Protein AF-A0A379PKF3-F1 (afdb_monomer_lite)

Organism: Ectopseudomonas oleovorans (NCBI:txid301)

Radius of gyration: 13.96 Å; chains: 1; bounding box: 41×21×35 Å

Sequence (112 aa):
MTVAFTAAKVSALDAVSCLTQDLTLLASGDWLGDDDGCEASLGMVERLNTYLGEHSFAQTPELEAAKQAVKCLGEDFALLASGDWEPDDDSCEASLTMVETLRTFINATDTN

Structure (mmCIF, N/CA/C/O backbone):
data_AF-A0A379PKF3-F1
#
_entry.id   AF-A0A379PKF3-F1
#
loop_
_atom_site.group_PDB
_atom_site.id
_atom_site.type_symbol
_atom_site.label_atom_id
_atom_site.label_alt_id
_atom_site.label_comp_id
_atom_site.label_asym_id
_atom_site.label_entity_id
_atom_site.label_seq_id
_atom_site.pdbx_PDB_ins_code
_atom_site.Cartn_x
_atom_site.Cartn_y
_atom_site.Cartn_z
_atom_site.occupancy
_atom_site.B_iso_or_equiv
_atom_site.auth_seq_id
_atom_site.auth_comp_id
_atom_site.auth_asym_id
_atom_site.auth_atom_id
_atom_site.pdbx_PDB_model_num
ATOM 1 N N . MET A 1 1 ? -24.141 3.809 7.804 1.00 55.44 1 MET A N 1
ATOM 2 C CA . MET A 1 1 ? -22.682 3.967 7.609 1.00 55.44 1 MET A CA 1
ATOM 3 C C . MET A 1 1 ? -21.990 2.683 7.153 1.00 55.44 1 MET A C 1
ATOM 5 O O . MET A 1 1 ? -20.957 2.781 6.516 1.00 55.44 1 MET A O 1
ATOM 9 N N . THR A 1 2 ? -22.559 1.501 7.400 1.00 59.88 2 THR A N 1
ATOM 10 C CA . THR A 1 2 ? -21.914 0.196 7.172 1.00 59.88 2 THR A CA 1
ATOM 11 C C . THR A 1 2 ? -21.652 -0.160 5.703 1.00 59.88 2 THR A C 1
ATOM 13 O O . THR A 1 2 ? -20.551 -0.575 5.386 1.00 59.88 2 THR A O 1
ATOM 16 N N . VAL A 1 3 ? -22.595 0.061 4.777 1.00 62.84 3 VAL A N 1
ATOM 17 C CA . VAL A 1 3 ? -22.431 -0.377 3.367 1.00 62.84 3 VAL A CA 1
ATOM 18 C C . VAL A 1 3 ? -21.332 0.395 2.618 1.00 62.84 3 VAL A C 1
ATOM 20 O O . VAL A 1 3 ? -20.558 -0.204 1.878 1.00 62.84 3 VAL A O 1
ATOM 23 N N . ALA A 1 4 ? -21.234 1.713 2.827 1.00 63.50 4 ALA A N 1
ATOM 24 C CA . ALA A 1 4 ? -20.207 2.545 2.191 1.00 63.50 4 ALA A CA 1
ATOM 25 C C . ALA A 1 4 ? -18.800 2.226 2.724 1.00 63.50 4 ALA A C 1
ATOM 27 O O . ALA A 1 4 ? -17.850 2.185 1.950 1.00 63.50 4 ALA A O 1
ATOM 28 N N . PHE A 1 5 ? -18.686 1.928 4.023 1.00 72.25 5 PHE A N 1
ATOM 29 C CA . PHE A 1 5 ? -17.434 1.484 4.635 1.00 72.25 5 PHE A CA 1
ATOM 30 C C . PHE A 1 5 ? -16.977 0.133 4.071 1.00 72.25 5 PHE A C 1
ATOM 32 O O . PHE A 1 5 ? -15.821 -0.014 3.691 1.00 72.25 5 PHE A O 1
ATOM 39 N N . THR A 1 6 ? -17.894 -0.829 3.919 1.00 79.75 6 THR A N 1
ATOM 40 C CA . THR A 1 6 ? -17.581 -2.132 3.313 1.00 79.75 6 THR A CA 1
ATOM 41 C C . THR A 1 6 ? -17.127 -1.996 1.857 1.00 79.75 6 THR A C 1
ATOM 43 O O . THR A 1 6 ? -16.154 -2.634 1.468 1.00 79.75 6 THR A O 1
ATOM 46 N N . ALA A 1 7 ? -17.780 -1.151 1.053 1.00 84.38 7 ALA A N 1
ATOM 47 C CA . ALA A 1 7 ? -17.378 -0.929 -0.339 1.00 84.38 7 ALA A CA 1
ATOM 48 C C . ALA A 1 7 ? -15.995 -0.263 -0.451 1.00 84.38 7 ALA A C 1
ATOM 50 O O . ALA A 1 7 ? -15.165 -0.704 -1.244 1.00 84.38 7 ALA A O 1
ATOM 51 N N . ALA A 1 8 ? -15.724 0.753 0.375 1.00 85.94 8 ALA A N 1
ATOM 52 C CA . ALA A 1 8 ? -14.425 1.419 0.417 1.00 85.94 8 ALA A CA 1
ATOM 53 C C . ALA A 1 8 ? -13.308 0.469 0.877 1.00 85.94 8 ALA A C 1
ATOM 55 O O . ALA A 1 8 ? -12.237 0.443 0.278 1.00 85.94 8 ALA A O 1
ATOM 56 N N . LYS A 1 9 ? -13.586 -0.388 1.868 1.00 88.25 9 LYS A N 1
ATOM 57 C CA . LYS A 1 9 ? -12.662 -1.436 2.313 1.00 88.25 9 LYS A CA 1
ATOM 58 C C . LYS A 1 9 ? -12.342 -2.439 1.205 1.00 88.25 9 LYS A C 1
ATOM 60 O O . LYS A 1 9 ? -11.176 -2.758 1.002 1.00 88.25 9 LYS A O 1
ATOM 65 N N . VAL A 1 10 ? -13.355 -2.943 0.496 1.00 89.88 10 VAL A N 1
ATOM 66 C CA . VAL A 1 10 ? -13.150 -3.872 -0.631 1.00 89.88 10 VAL A CA 1
ATOM 67 C C . VAL A 1 10 ? -12.285 -3.217 -1.707 1.00 89.88 10 VAL A C 1
ATOM 69 O O . VAL A 1 10 ? -11.332 -3.831 -2.169 1.00 89.88 10 VAL A O 1
ATOM 72 N N . SER A 1 11 ? -12.562 -1.953 -2.032 1.00 90.19 11 SER A N 1
ATOM 73 C CA . SER A 1 11 ? -11.769 -1.164 -2.980 1.00 90.19 11 SER A CA 1
ATOM 74 C C . SER A 1 11 ? -10.310 -0.980 -2.528 1.00 90.19 11 SER A C 1
ATOM 76 O O . SER A 1 11 ? -9.387 -1.089 -3.331 1.00 90.19 11 SER A O 1
ATOM 78 N N . ALA A 1 12 ? -10.076 -0.761 -1.230 1.00 90.44 12 ALA A N 1
ATOM 79 C CA . ALA A 1 12 ? -8.731 -0.663 -0.666 1.00 90.44 12 ALA A CA 1
ATOM 80 C C . ALA A 1 12 ? -7.986 -2.012 -0.687 1.00 90.44 12 ALA A C 1
ATOM 82 O O . ALA A 1 12 ? -6.797 -2.056 -0.986 1.00 90.44 12 ALA A O 1
ATOM 83 N N . LEU A 1 13 ? -8.666 -3.130 -0.411 1.00 91.81 13 LEU A N 1
ATOM 84 C CA . LEU A 1 13 ? -8.062 -4.466 -0.505 1.00 91.81 13 LEU A CA 1
ATOM 85 C C . LEU A 1 13 ? -7.708 -4.848 -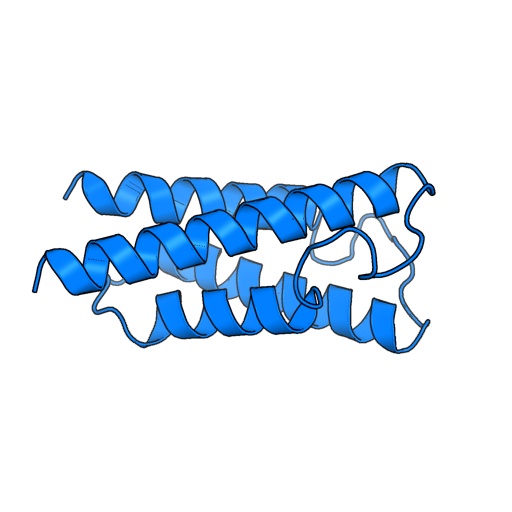1.947 1.00 91.81 13 LEU A C 1
ATOM 87 O O . LEU A 1 13 ? -6.676 -5.482 -2.163 1.00 91.81 13 LEU A O 1
ATOM 91 N N . ASP A 1 14 ? -8.536 -4.448 -2.910 1.00 91.25 14 ASP A N 1
ATOM 92 C CA . ASP A 1 14 ? -8.269 -4.615 -4.339 1.00 91.25 14 ASP A CA 1
ATOM 93 C C . ASP A 1 14 ? -7.002 -3.851 -4.756 1.00 91.25 14 ASP A C 1
ATOM 95 O O . ASP A 1 14 ? -6.082 -4.439 -5.322 1.00 91.25 14 ASP A O 1
ATOM 99 N N . ALA A 1 15 ? -6.877 -2.588 -4.327 1.00 91.25 15 ALA A N 1
ATOM 100 C CA . ALA A 1 15 ? -5.671 -1.788 -4.536 1.00 91.25 15 ALA A CA 1
ATOM 101 C C . ALA A 1 15 ? -4.417 -2.455 -3.949 1.00 91.25 15 ALA A C 1
ATOM 103 O O . ALA A 1 15 ? -3.407 -2.585 -4.635 1.00 91.25 15 ALA A O 1
ATOM 104 N N . VAL A 1 16 ? -4.483 -2.953 -2.707 1.00 92.19 16 VAL A N 1
ATOM 105 C CA . VAL A 1 16 ? -3.373 -3.713 -2.104 1.00 92.19 16 VAL A CA 1
ATOM 106 C C . VAL A 1 16 ? -3.025 -4.956 -2.925 1.00 92.19 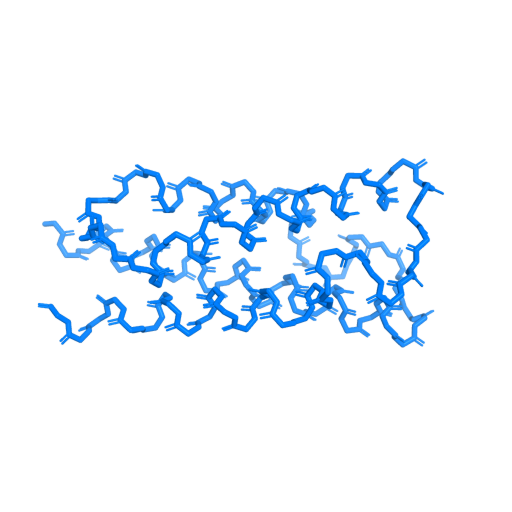16 VAL A C 1
ATOM 108 O O . VAL A 1 16 ? -1.848 -5.295 -3.046 1.00 92.19 16 VAL A O 1
ATOM 111 N N . SER A 1 17 ? -4.019 -5.665 -3.465 1.00 91.31 17 SER A N 1
ATOM 112 C CA . SER A 1 17 ? -3.786 -6.853 -4.292 1.00 91.31 17 SER A CA 1
ATOM 113 C C . SER A 1 17 ? -3.038 -6.509 -5.576 1.00 91.31 17 SER A C 1
ATOM 115 O O . SER A 1 17 ? -2.050 -7.177 -5.874 1.00 91.31 17 SER A O 1
ATOM 117 N N . CYS A 1 18 ? -3.464 -5.455 -6.275 1.00 90.00 18 CYS A N 1
ATOM 118 C CA . CYS A 1 18 ? -2.789 -4.958 -7.472 1.00 90.00 18 CYS A CA 1
ATOM 119 C C . CYS A 1 18 ? -1.340 -4.567 -7.185 1.00 90.00 18 CYS A C 1
ATOM 121 O O . CYS A 1 18 ? -0.428 -5.146 -7.763 1.00 90.00 18 CYS A O 1
ATOM 123 N N . LEU A 1 19 ? -1.112 -3.720 -6.176 1.00 88.81 19 LEU A N 1
ATOM 124 C CA . LEU A 1 19 ? 0.246 -3.308 -5.815 1.00 88.81 19 LEU A CA 1
ATOM 125 C C . LEU A 1 19 ? 1.140 -4.496 -5.436 1.00 88.81 19 LEU A C 1
ATOM 127 O O . LEU A 1 19 ? 2.322 -4.514 -5.756 1.00 88.81 19 LEU A O 1
ATOM 131 N N . THR A 1 20 ? 0.589 -5.518 -4.772 1.00 89.31 20 THR A N 1
ATOM 132 C CA . THR A 1 20 ? 1.350 -6.738 -4.454 1.00 89.31 20 THR A CA 1
ATOM 133 C C . THR A 1 20 ? 1.779 -7.477 -5.723 1.00 89.31 20 THR A C 1
ATOM 135 O O . THR A 1 20 ? 2.901 -7.981 -5.784 1.00 89.31 20 THR A O 1
ATOM 138 N N . GLN A 1 21 ? 0.899 -7.568 -6.723 1.00 87.44 21 GLN A N 1
ATOM 139 C CA . GLN A 1 21 ? 1.208 -8.205 -8.000 1.00 87.44 21 GLN A CA 1
ATOM 140 C C . GLN A 1 21 ? 2.306 -7.435 -8.736 1.00 87.44 21 GLN A C 1
ATOM 142 O O . GLN A 1 21 ? 3.310 -8.046 -9.099 1.00 87.44 21 GLN A O 1
ATOM 147 N N . ASP A 1 22 ? 2.161 -6.116 -8.863 1.00 86.19 22 ASP A N 1
ATOM 148 C CA . ASP A 1 22 ? 3.129 -5.259 -9.556 1.00 86.19 22 ASP A CA 1
ATOM 149 C C . ASP A 1 22 ? 4.512 -5.354 -8.908 1.00 86.19 22 ASP A C 1
ATOM 151 O O . ASP A 1 22 ? 5.506 -5.620 -9.579 1.00 86.19 22 ASP A O 1
ATOM 155 N N . LEU A 1 23 ? 4.577 -5.268 -7.576 1.00 84.44 23 LEU A N 1
ATOM 156 C CA . LEU A 1 23 ? 5.824 -5.428 -6.825 1.00 84.44 23 LEU A CA 1
ATOM 157 C C . LEU A 1 23 ? 6.434 -6.829 -6.960 1.00 84.44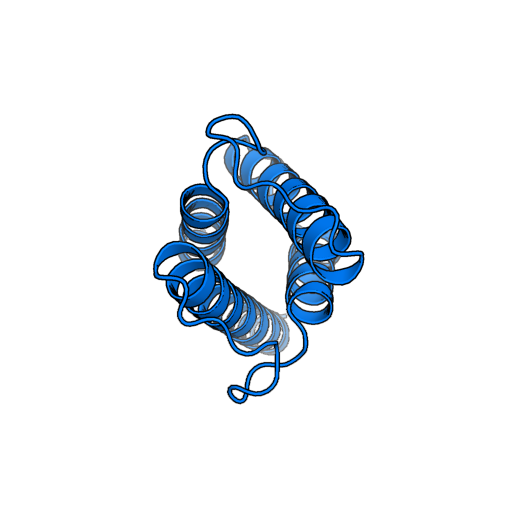 23 LEU A C 1
ATOM 159 O O . LEU A 1 23 ? 7.655 -6.968 -6.995 1.00 84.44 23 LEU A O 1
ATOM 163 N N . THR A 1 24 ? 5.613 -7.878 -7.057 1.00 85.69 24 THR A N 1
ATOM 164 C CA . THR A 1 24 ? 6.102 -9.251 -7.277 1.00 85.69 24 THR A CA 1
ATOM 165 C C . THR A 1 24 ? 6.697 -9.410 -8.679 1.00 85.69 24 THR A C 1
ATOM 167 O O . THR A 1 24 ? 7.737 -10.053 -8.849 1.00 85.69 24 THR A O 1
ATOM 170 N N . LEU A 1 25 ? 6.060 -8.815 -9.688 1.00 83.38 25 LEU A N 1
ATOM 171 C CA . LEU A 1 25 ? 6.557 -8.795 -11.063 1.00 83.38 25 LEU A CA 1
ATOM 172 C C . LEU A 1 25 ? 7.841 -7.965 -11.177 1.00 83.38 25 LEU A C 1
ATOM 174 O O . LEU A 1 25 ? 8.798 -8.399 -11.816 1.00 83.38 25 LEU A O 1
ATOM 178 N N . LEU A 1 26 ? 7.914 -6.827 -10.482 1.00 81.44 26 LEU A N 1
ATOM 179 C CA . LEU A 1 26 ? 9.124 -6.005 -10.392 1.00 81.44 26 LEU A CA 1
ATOM 180 C C . LEU A 1 26 ? 10.278 -6.786 -9.762 1.00 81.44 26 LEU A C 1
ATOM 182 O O . LEU A 1 26 ? 11.367 -6.841 -10.329 1.00 81.44 26 LEU A O 1
ATOM 186 N N . ALA A 1 27 ? 10.028 -7.462 -8.638 1.00 80.31 27 ALA A N 1
ATOM 187 C CA . ALA A 1 27 ? 11.037 -8.259 -7.941 1.00 80.31 27 ALA A CA 1
ATOM 188 C C . ALA A 1 27 ? 11.530 -9.470 -8.755 1.00 80.31 27 ALA A C 1
ATOM 190 O O . ALA A 1 27 ? 12.670 -9.904 -8.592 1.00 80.31 27 ALA A O 1
ATOM 191 N N . SER A 1 28 ? 10.684 -10.030 -9.625 1.00 82.44 28 SER A N 1
ATOM 192 C CA . SER A 1 28 ? 11.053 -11.139 -10.519 1.00 82.44 28 SER A CA 1
ATOM 193 C C . SER A 1 28 ? 11.686 -10.683 -11.838 1.00 82.44 28 SER A C 1
ATOM 195 O O . SER A 1 28 ? 12.270 -11.508 -12.538 1.00 82.44 28 SER A O 1
ATOM 197 N N . GLY A 1 29 ? 11.633 -9.383 -12.153 1.00 78.75 29 GLY A N 1
ATOM 198 C CA . GLY A 1 29 ? 12.098 -8.825 -13.426 1.00 78.75 29 GLY A CA 1
ATOM 199 C C . GLY A 1 29 ? 11.138 -9.058 -14.598 1.00 78.75 29 GLY A C 1
ATOM 200 O O . GLY A 1 29 ? 11.499 -8.772 -15.738 1.00 78.75 29 GLY A O 1
ATOM 201 N N . ASP A 1 30 ? 9.930 -9.551 -14.322 1.00 80.31 30 ASP A N 1
ATOM 202 C CA . ASP A 1 30 ? 8.893 -9.861 -15.311 1.00 80.31 30 ASP A CA 1
ATOM 203 C C . ASP A 1 30 ? 7.875 -8.717 -15.476 1.00 80.31 30 ASP A C 1
ATOM 205 O O . ASP A 1 30 ? 6.874 -8.870 -16.174 1.00 80.31 30 ASP A O 1
ATOM 209 N N . TRP A 1 31 ? 8.102 -7.565 -14.838 1.00 76.94 31 TRP A N 1
ATOM 210 C CA . TRP A 1 31 ? 7.206 -6.416 -14.949 1.00 76.94 31 TRP A CA 1
ATOM 211 C C . TRP A 1 31 ? 7.255 -5.800 -16.349 1.00 76.94 31 TRP A C 1
ATOM 213 O O . TRP A 1 31 ? 8.289 -5.299 -16.795 1.00 76.94 31 TRP A O 1
ATOM 223 N N . LEU A 1 32 ? 6.112 -5.823 -17.035 1.00 71.19 32 LEU A N 1
ATOM 224 C CA . LEU A 1 32 ? 5.943 -5.259 -18.377 1.00 71.19 32 LEU A CA 1
ATOM 225 C C . LEU A 1 32 ? 5.278 -3.873 -18.360 1.00 71.19 32 LEU A C 1
ATOM 227 O O . LEU A 1 32 ? 5.035 -3.301 -19.424 1.00 71.19 32 LEU A O 1
ATOM 231 N N . GLY A 1 33 ? 5.024 -3.323 -17.169 1.00 67.00 33 GLY A N 1
ATOM 232 C CA . GLY A 1 33 ? 4.270 -2.089 -16.959 1.00 67.00 33 GLY A CA 1
ATOM 233 C C . GLY A 1 33 ? 2.863 -2.346 -16.414 1.00 67.00 33 GLY A C 1
ATOM 234 O O . GLY A 1 33 ? 2.452 -3.487 -16.237 1.00 67.00 33 GLY A O 1
ATOM 235 N N . ASP A 1 34 ? 2.100 -1.273 -16.193 1.00 64.94 34 ASP A N 1
ATOM 236 C CA . ASP A 1 34 ? 0.726 -1.306 -15.654 1.00 64.94 34 ASP A CA 1
ATOM 237 C C . ASP A 1 34 ? -0.334 -1.897 -16.637 1.00 64.94 34 ASP A C 1
ATOM 239 O O . ASP A 1 34 ? -1.517 -1.575 -16.549 1.00 64.94 34 ASP A O 1
ATOM 243 N N . ASP A 1 35 ? 0.054 -2.730 -17.613 1.00 57.34 35 ASP A N 1
ATOM 244 C CA . ASP A 1 35 ? -0.846 -3.276 -18.656 1.00 57.34 35 ASP A CA 1
ATOM 245 C C . ASP A 1 35 ? -1.444 -4.653 -18.277 1.00 57.34 35 ASP A C 1
ATOM 247 O O . ASP A 1 35 ? -2.211 -5.255 -19.031 1.00 57.34 35 ASP A O 1
ATOM 251 N N . ASP A 1 36 ? -1.144 -5.144 -17.068 1.00 57.09 36 ASP A N 1
ATOM 252 C CA . ASP A 1 36 ? -1.515 -6.482 -16.578 1.00 57.09 36 ASP A CA 1
ATOM 253 C C . ASP A 1 36 ? -2.943 -6.568 -15.993 1.00 57.09 36 ASP A C 1
ATOM 255 O O . ASP A 1 36 ? -3.318 -7.552 -15.347 1.00 57.09 36 ASP A O 1
ATOM 259 N N . GLY A 1 37 ? -3.781 -5.558 -16.249 1.00 56.28 37 GLY A N 1
ATOM 260 C CA . GLY A 1 37 ? -5.191 -5.529 -15.843 1.00 56.28 37 GLY A CA 1
ATOM 261 C C . GLY A 1 37 ? -5.480 -4.865 -14.491 1.00 56.28 37 GLY A C 1
ATOM 262 O O . GLY A 1 37 ? -6.639 -4.853 -14.073 1.00 56.28 37 GLY A O 1
ATOM 263 N N . CYS A 1 38 ? -4.471 -4.282 -13.841 1.00 66.19 38 CYS A N 1
ATOM 264 C CA . CYS A 1 38 ? -4.633 -3.371 -12.706 1.00 66.19 38 CYS A CA 1
ATOM 265 C C . CYS A 1 38 ? -4.707 -1.910 -13.183 1.00 66.19 38 CYS A C 1
ATOM 267 O O . CYS A 1 38 ? -4.148 -1.554 -14.217 1.00 66.19 38 CYS A O 1
ATOM 269 N N . GLU A 1 39 ? -5.429 -1.041 -12.460 1.00 68.75 39 GLU A N 1
ATOM 270 C CA . GLU A 1 39 ? -5.239 0.407 -12.653 1.00 68.75 39 GLU A CA 1
ATOM 271 C C . GLU A 1 39 ? -3.796 0.768 -12.284 1.00 68.75 39 GLU A C 1
ATOM 273 O O . GLU A 1 39 ? -3.209 0.117 -11.420 1.00 68.75 39 GLU A O 1
ATOM 278 N N . ALA A 1 40 ? -3.260 1.821 -12.908 1.00 80.69 40 ALA A N 1
ATOM 279 C CA . ALA A 1 40 ? -1.888 2.268 -12.697 1.00 80.69 40 ALA A CA 1
ATOM 280 C C . ALA A 1 40 ? -1.505 2.286 -11.211 1.00 80.69 40 ALA A C 1
ATOM 282 O O . ALA A 1 40 ? -2.261 2.810 -10.383 1.00 80.69 40 ALA A O 1
ATOM 283 N N . SER A 1 41 ? -0.317 1.770 -10.888 1.00 84.81 41 SER A N 1
ATOM 284 C CA . SER A 1 41 ? 0.150 1.577 -9.509 1.00 84.81 41 SER A CA 1
ATOM 285 C C . SER A 1 41 ? -0.013 2.841 -8.642 1.00 84.81 41 SER A C 1
ATOM 287 O O . SER A 1 41 ? -0.506 2.795 -7.513 1.00 84.81 41 SER A O 1
ATOM 289 N N . LEU A 1 42 ? 0.283 4.020 -9.201 1.00 85.38 42 LEU A N 1
ATOM 290 C CA . LEU A 1 42 ? 0.078 5.314 -8.532 1.00 85.38 42 LEU A CA 1
ATOM 291 C C . LEU A 1 42 ? -1.394 5.610 -8.188 1.00 85.38 42 LEU A C 1
ATOM 293 O O . LEU A 1 42 ? -1.681 6.150 -7.120 1.00 85.38 42 LEU A O 1
ATOM 297 N N . GLY A 1 43 ? -2.333 5.234 -9.058 1.00 87.81 43 GLY A N 1
ATOM 298 C CA . GLY A 1 43 ? -3.770 5.365 -8.799 1.00 87.81 43 GLY A CA 1
ATOM 299 C C . GLY A 1 43 ? -4.240 4.457 -7.660 1.00 87.81 43 GLY A C 1
ATOM 300 O O . GLY A 1 43 ? -5.069 4.859 -6.839 1.00 87.81 43 GLY A O 1
ATOM 301 N N . MET A 1 44 ? -3.650 3.265 -7.534 1.00 90.69 44 MET A N 1
ATOM 302 C CA . MET A 1 44 ? -3.914 2.370 -6.403 1.00 90.69 44 MET A CA 1
ATOM 303 C C . MET A 1 44 ? -3.386 2.942 -5.083 1.00 90.69 44 MET A C 1
ATOM 305 O O . MET A 1 44 ? -4.082 2.884 -4.065 1.00 90.69 44 MET A O 1
ATOM 309 N N . VAL A 1 45 ? -2.205 3.567 -5.092 1.00 90.19 45 VAL A N 1
ATOM 310 C CA . VAL A 1 45 ? -1.676 4.289 -3.922 1.00 90.19 45 VAL A CA 1
ATOM 311 C C . VAL A 1 45 ? -2.590 5.456 -3.527 1.00 90.19 45 VAL A C 1
ATOM 313 O O . VAL A 1 45 ? -2.907 5.618 -2.347 1.00 90.19 45 VAL A O 1
ATOM 316 N N . GLU A 1 46 ? -3.073 6.249 -4.486 1.00 90.7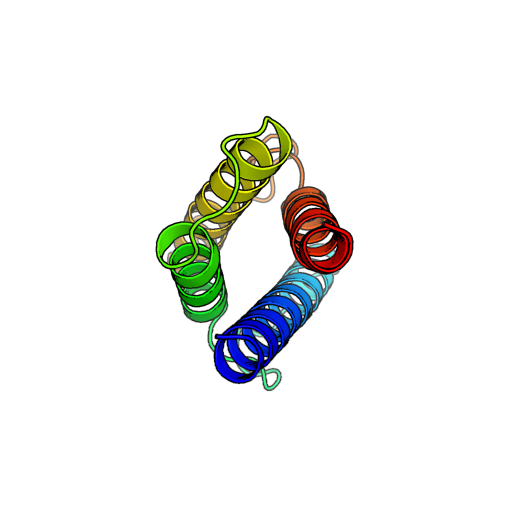5 46 GLU A N 1
ATOM 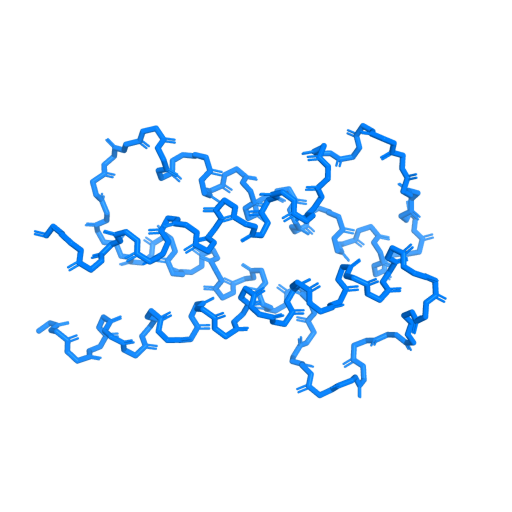317 C CA . GLU A 1 46 ? -3.993 7.362 -4.213 1.00 90.75 46 GLU A CA 1
ATOM 318 C C . GLU A 1 46 ? -5.317 6.880 -3.599 1.00 90.75 46 GLU A C 1
ATOM 320 O O . GLU A 1 46 ? -5.831 7.475 -2.643 1.00 90.75 46 GLU A O 1
ATOM 325 N N . ARG A 1 47 ? -5.847 5.759 -4.092 1.00 91.06 47 ARG A N 1
ATOM 326 C CA . ARG A 1 47 ? -7.041 5.111 -3.539 1.00 91.06 47 ARG A CA 1
ATOM 327 C C . ARG A 1 47 ? -6.833 4.687 -2.083 1.00 91.06 47 ARG A C 1
ATOM 329 O O . ARG A 1 47 ? -7.712 4.911 -1.249 1.00 91.06 47 ARG A O 1
ATOM 336 N N . LEU A 1 48 ? -5.667 4.132 -1.754 1.00 91.88 48 LEU A N 1
ATOM 337 C CA . LEU A 1 48 ? -5.303 3.774 -0.379 1.00 91.88 48 LEU A CA 1
ATOM 338 C C . LEU A 1 48 ? -5.150 5.004 0.517 1.00 91.88 48 LEU A C 1
ATOM 340 O O . LEU A 1 48 ? -5.644 5.005 1.644 1.00 91.88 48 LEU A O 1
ATOM 344 N N . ASN A 1 49 ? -4.526 6.069 0.013 1.00 92.00 49 ASN A N 1
ATOM 345 C CA . ASN A 1 49 ? -4.397 7.328 0.741 1.00 92.00 49 ASN A CA 1
ATOM 346 C C . ASN A 1 49 ? -5.772 7.931 1.067 1.00 92.00 49 ASN A C 1
ATOM 348 O O . ASN A 1 49 ? -6.038 8.320 2.204 1.00 92.00 49 ASN A O 1
ATOM 352 N N . THR A 1 50 ? -6.668 7.938 0.079 1.00 91.06 50 THR A N 1
ATOM 353 C CA . THR A 1 50 ? -8.063 8.370 0.232 1.00 91.06 50 THR A CA 1
ATOM 354 C C . THR A 1 50 ? -8.775 7.542 1.298 1.00 91.06 50 THR A C 1
ATOM 356 O O . THR A 1 50 ? -9.355 8.103 2.224 1.00 91.06 50 THR A O 1
ATOM 359 N N . TYR A 1 51 ? -8.655 6.211 1.243 1.00 90.19 51 TYR A N 1
ATOM 360 C CA . TYR A 1 51 ? -9.233 5.324 2.253 1.00 90.19 51 TYR A CA 1
ATOM 361 C C . TYR A 1 51 ? -8.723 5.655 3.667 1.00 90.19 51 TYR A C 1
ATOM 363 O O . TYR A 1 51 ? -9.516 5.814 4.592 1.00 90.19 51 TYR A O 1
ATOM 371 N N . LEU A 1 52 ? -7.411 5.825 3.850 1.00 88.62 52 LEU A N 1
ATOM 372 C CA . LEU A 1 52 ? -6.827 6.151 5.158 1.00 88.62 52 LEU A CA 1
ATOM 373 C C . LEU A 1 52 ? -7.170 7.566 5.661 1.00 88.62 52 LEU A C 1
ATOM 375 O O . LEU A 1 52 ? -7.110 7.804 6.869 1.00 88.62 52 LEU A O 1
ATOM 379 N N . GLY A 1 53 ? -7.510 8.496 4.762 1.00 84.75 53 GLY A N 1
ATOM 380 C CA . GLY A 1 53 ? -7.817 9.893 5.081 1.00 84.75 53 GLY A CA 1
ATOM 381 C C . GLY A 1 53 ? -9.304 10.208 5.275 1.00 84.75 53 GLY A C 1
ATOM 382 O O . GLY A 1 53 ? -9.649 11.028 6.124 1.00 84.75 53 GLY A O 1
ATOM 383 N N . GLU A 1 54 ? -10.195 9.572 4.511 1.00 81.00 54 GLU A N 1
ATOM 384 C CA . GLU A 1 54 ? -11.639 9.854 4.542 1.00 81.00 54 GLU A CA 1
ATOM 385 C C . GLU A 1 54 ? -12.376 9.117 5.665 1.00 81.00 54 GLU A C 1
ATOM 387 O O . GLU A 1 54 ? -13.464 9.521 6.090 1.00 81.00 54 GLU A O 1
ATOM 392 N N . HIS A 1 55 ? -11.785 8.042 6.182 1.00 79.56 55 HIS A N 1
ATOM 393 C CA . HIS A 1 55 ? -12.379 7.242 7.241 1.00 79.56 55 HIS A CA 1
ATOM 394 C C . HIS A 1 55 ? -11.867 7.663 8.626 1.00 79.56 55 HIS A C 1
ATOM 396 O O . HIS A 1 55 ? -10.679 7.875 8.858 1.00 79.56 55 HIS A O 1
ATOM 402 N N . SER A 1 56 ? -12.790 7.777 9.588 1.00 76.31 56 SER A N 1
ATOM 403 C CA . SER A 1 56 ? -12.481 8.137 10.979 1.00 76.31 56 SER A CA 1
ATOM 404 C C . SER A 1 56 ? -11.895 6.950 11.751 1.00 76.31 56 SER A C 1
ATOM 406 O O . SER A 1 56 ? -12.551 6.379 12.622 1.00 76.31 56 SER A O 1
ATOM 408 N N . PHE A 1 57 ? -10.665 6.564 11.420 1.00 81.62 57 PHE A N 1
ATOM 409 C CA . PHE A 1 57 ? -9.919 5.557 12.169 1.00 81.62 57 PHE A CA 1
ATOM 410 C C . PHE A 1 57 ? -9.445 6.100 13.521 1.00 81.62 57 PHE A C 1
ATOM 412 O O . PHE A 1 57 ? -9.139 7.287 13.673 1.00 81.62 57 PHE A O 1
ATOM 419 N N . ALA A 1 58 ? -9.343 5.213 14.512 1.00 83.00 58 ALA A N 1
ATOM 420 C CA . ALA A 1 58 ? -8.676 5.536 15.765 1.00 83.00 58 ALA A CA 1
ATOM 421 C C . ALA A 1 58 ? -7.189 5.836 15.503 1.00 83.00 58 ALA A C 1
ATOM 423 O O . ALA A 1 58 ? -6.517 5.094 14.784 1.00 83.00 58 ALA A O 1
ATOM 424 N N . GLN A 1 59 ? -6.676 6.913 16.105 1.00 85.00 59 GLN A N 1
ATOM 425 C CA . GLN A 1 59 ? -5.260 7.277 16.019 1.00 85.00 59 GLN A CA 1
ATOM 426 C C . GLN A 1 59 ? -4.437 6.238 16.785 1.00 85.00 59 GLN A C 1
ATOM 428 O O . GLN A 1 59 ? -4.436 6.213 18.015 1.00 85.00 59 GLN A O 1
ATOM 433 N N . THR A 1 60 ? -3.791 5.351 16.039 1.00 87.69 60 THR A N 1
ATOM 434 C CA . THR A 1 60 ? -3.079 4.173 16.540 1.00 87.69 60 THR A CA 1
ATOM 435 C C . THR A 1 60 ? -1.726 4.060 15.836 1.00 87.69 60 THR A C 1
ATOM 437 O O . THR A 1 60 ? -1.599 4.547 14.708 1.00 87.69 60 THR A O 1
ATOM 440 N N . PRO A 1 61 ? -0.709 3.437 16.458 1.00 87.75 61 PRO A N 1
ATOM 441 C CA . PRO A 1 61 ? 0.570 3.173 15.796 1.00 87.75 61 PRO A CA 1
ATOM 442 C C . PRO A 1 61 ? 0.411 2.436 14.460 1.00 87.75 61 PRO A C 1
ATOM 444 O O . PRO A 1 61 ? 1.140 2.709 13.513 1.00 87.75 61 PRO A O 1
ATOM 447 N N . GLU A 1 62 ? -0.575 1.547 14.362 1.00 88.62 62 GLU A N 1
ATOM 448 C CA . GLU A 1 62 ? -0.884 0.770 13.165 1.00 88.62 62 GLU A CA 1
ATOM 449 C C . GLU A 1 62 ? -1.431 1.647 12.030 1.00 88.62 62 GLU A C 1
ATOM 451 O O . GLU A 1 62 ? -1.061 1.451 10.873 1.00 88.62 62 GLU A O 1
ATOM 456 N N . LEU A 1 63 ? -2.267 2.646 12.344 1.00 88.75 63 LEU A N 1
ATOM 457 C CA . LEU A 1 63 ? -2.724 3.630 11.358 1.00 88.75 63 LEU A CA 1
ATOM 458 C C . LEU A 1 63 ? -1.558 4.482 10.842 1.00 88.75 63 LEU A C 1
ATOM 460 O O . LEU A 1 63 ? -1.477 4.750 9.646 1.00 88.75 63 LEU A O 1
ATOM 464 N N . GLU A 1 64 ? -0.661 4.914 11.727 1.00 89.75 64 GLU A N 1
ATOM 465 C CA . GLU A 1 64 ? 0.506 5.706 11.326 1.00 89.75 64 GLU A CA 1
ATOM 466 C C . GLU A 1 64 ? 1.478 4.881 10.471 1.00 89.75 64 GLU A C 1
ATOM 468 O O . GLU A 1 64 ? 1.966 5.376 9.456 1.00 89.75 64 GLU A O 1
ATOM 473 N N . ALA A 1 65 ? 1.671 3.599 10.798 1.00 89.19 65 ALA A N 1
ATOM 474 C CA . ALA A 1 65 ? 2.425 2.667 9.962 1.00 89.19 65 ALA A CA 1
ATOM 475 C C . ALA A 1 65 ? 1.774 2.480 8.580 1.00 89.19 65 ALA A C 1
ATOM 477 O O . ALA A 1 65 ? 2.466 2.533 7.567 1.00 89.19 65 ALA A O 1
ATOM 478 N N . ALA A 1 66 ? 0.445 2.338 8.513 1.00 89.56 66 ALA A N 1
ATOM 479 C CA . ALA A 1 66 ? -0.281 2.249 7.247 1.00 89.56 66 ALA A CA 1
ATOM 480 C C . ALA A 1 66 ? -0.126 3.528 6.401 1.00 89.56 66 ALA A C 1
ATOM 482 O O . ALA A 1 66 ? 0.162 3.452 5.210 1.00 89.56 66 ALA A O 1
ATOM 483 N N . LYS A 1 67 ? -0.248 4.719 6.998 1.00 90.44 67 LYS A N 1
ATOM 484 C CA . LYS A 1 67 ? -0.033 5.985 6.273 1.00 90.44 67 LYS A CA 1
ATOM 485 C C . LYS A 1 67 ? 1.399 6.119 5.761 1.00 90.44 67 LYS A C 1
ATOM 487 O O . LYS A 1 67 ? 1.602 6.556 4.630 1.00 90.44 67 LYS A O 1
ATOM 492 N N . GLN A 1 68 ? 2.382 5.731 6.574 1.00 90.38 68 GLN A N 1
ATOM 493 C CA . GLN A 1 68 ? 3.784 5.737 6.168 1.00 90.38 68 GLN A CA 1
ATOM 494 C C . GLN A 1 68 ? 4.029 4.763 5.007 1.00 90.38 68 GLN A C 1
ATOM 496 O O . GLN A 1 68 ? 4.698 5.135 4.047 1.00 90.38 68 GLN A O 1
ATOM 501 N N . ALA A 1 69 ? 3.424 3.572 5.047 1.00 89.94 69 ALA A N 1
ATOM 502 C CA . ALA A 1 69 ? 3.491 2.589 3.969 1.00 89.94 69 ALA A CA 1
ATOM 503 C C . ALA A 1 69 ? 2.913 3.129 2.649 1.00 89.94 69 ALA A C 1
ATOM 505 O O . ALA A 1 69 ? 3.560 3.012 1.613 1.00 89.94 69 ALA A O 1
ATOM 506 N N . VAL A 1 70 ? 1.741 3.783 2.675 1.00 90.56 70 VAL A N 1
ATOM 507 C CA . VAL A 1 70 ? 1.164 4.425 1.473 1.00 90.56 70 VAL A CA 1
ATOM 508 C C . VAL A 1 70 ? 2.098 5.492 0.912 1.00 90.56 70 VAL A C 1
ATOM 510 O O . VAL A 1 70 ? 2.306 5.548 -0.297 1.00 90.56 70 VAL A O 1
ATOM 513 N N . LYS A 1 71 ? 2.666 6.338 1.778 1.00 89.38 71 LYS A N 1
ATOM 514 C CA . LYS A 1 71 ? 3.586 7.393 1.347 1.00 89.38 71 LYS A CA 1
ATOM 515 C C . LYS A 1 71 ? 4.820 6.806 0.655 1.00 89.38 71 LYS A C 1
ATOM 517 O O . LYS A 1 71 ? 5.150 7.246 -0.440 1.00 89.38 71 LYS A O 1
ATOM 522 N N . CYS A 1 72 ? 5.446 5.813 1.282 1.00 88.62 72 CYS A N 1
ATOM 523 C CA . CYS A 1 72 ? 6.597 5.101 0.736 1.00 88.62 72 CYS A CA 1
ATOM 524 C C . CYS A 1 72 ? 6.302 4.499 -0.640 1.00 88.62 72 CYS A C 1
ATOM 526 O O . CYS A 1 72 ? 7.007 4.783 -1.600 1.00 88.62 72 CYS A O 1
ATOM 528 N N . LEU A 1 73 ? 5.196 3.759 -0.765 1.00 87.62 73 LEU A N 1
ATOM 529 C CA . LEU A 1 73 ? 4.787 3.170 -2.041 1.00 87.62 73 LEU A CA 1
ATOM 530 C C . LEU A 1 7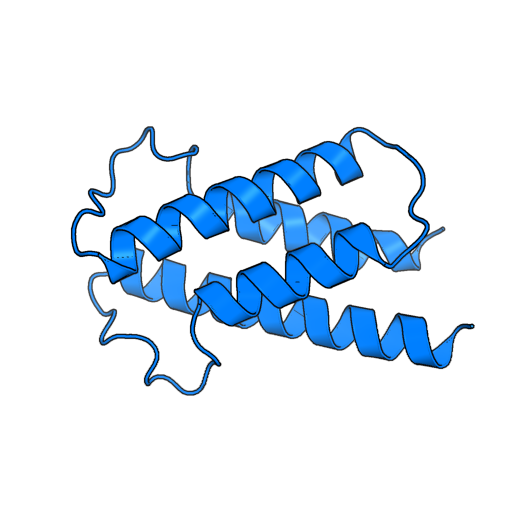3 ? 4.562 4.232 -3.123 1.00 87.62 73 LEU A C 1
ATOM 532 O O . LEU A 1 73 ? 4.917 4.024 -4.277 1.00 87.62 73 LEU A O 1
ATOM 536 N N . GLY A 1 74 ? 3.990 5.383 -2.766 1.00 87.38 74 GLY A N 1
ATOM 537 C CA . GLY A 1 74 ? 3.810 6.487 -3.707 1.00 87.38 74 GLY A CA 1
ATOM 538 C C . GLY A 1 74 ? 5.125 7.054 -4.235 1.00 87.38 74 GLY A C 1
ATOM 539 O O . GLY A 1 74 ? 5.207 7.384 -5.416 1.00 87.38 74 GLY A O 1
ATOM 540 N N . GLU A 1 75 ? 6.144 7.153 -3.382 1.00 86.56 75 GLU A N 1
ATOM 541 C CA . GLU A 1 75 ? 7.487 7.588 -3.776 1.00 86.56 75 GLU A CA 1
ATOM 542 C C . GLU A 1 75 ? 8.157 6.536 -4.679 1.00 86.56 75 GLU A C 1
ATOM 544 O O . GLU A 1 75 ? 8.632 6.894 -5.759 1.00 86.56 75 GLU A O 1
ATOM 549 N N . ASP A 1 76 ? 8.087 5.250 -4.317 1.00 84.88 76 ASP A N 1
ATOM 550 C CA . ASP A 1 76 ? 8.635 4.139 -5.111 1.00 84.88 76 ASP A CA 1
ATOM 551 C C . ASP A 1 76 ? 8.029 4.093 -6.521 1.00 84.88 76 ASP A C 1
ATOM 553 O O . ASP A 1 76 ? 8.745 4.104 -7.524 1.00 84.88 76 ASP A O 1
ATOM 557 N N . PHE A 1 77 ? 6.696 4.104 -6.626 1.00 83.44 77 PHE A N 1
ATOM 558 C CA . PHE A 1 77 ? 6.022 4.053 -7.924 1.00 83.44 77 PHE A CA 1
ATOM 559 C C . PHE A 1 77 ? 6.207 5.335 -8.745 1.00 83.44 77 PHE A C 1
ATOM 561 O O . PHE A 1 77 ? 6.174 5.282 -9.975 1.00 83.44 77 PHE A O 1
ATOM 568 N N . ALA A 1 78 ? 6.431 6.488 -8.107 1.00 84.44 78 ALA A N 1
ATOM 569 C CA . ALA A 1 78 ? 6.752 7.721 -8.822 1.00 84.44 78 ALA A CA 1
ATOM 570 C C . ALA A 1 78 ? 8.155 7.667 -9.442 1.00 84.44 78 ALA A C 1
ATOM 572 O O . ALA A 1 78 ? 8.322 8.070 -10.595 1.00 84.44 78 ALA A O 1
ATOM 573 N N . LEU A 1 79 ? 9.138 7.134 -8.709 1.00 82.75 79 LEU A N 1
ATOM 574 C CA . LEU A 1 79 ? 10.481 6.873 -9.230 1.00 82.75 79 LEU A CA 1
ATOM 575 C C . LEU A 1 79 ? 10.441 5.833 -10.355 1.00 82.75 79 LEU A C 1
ATOM 577 O O . LEU A 1 79 ? 11.126 5.980 -11.368 1.00 82.75 79 LEU A O 1
ATOM 581 N N . LEU A 1 80 ? 9.596 4.805 -10.219 1.00 80.12 80 LEU A N 1
ATOM 582 C CA . LEU A 1 80 ? 9.439 3.775 -11.246 1.00 80.12 80 LEU A CA 1
ATOM 583 C C . LEU A 1 80 ? 8.890 4.379 -12.538 1.00 80.12 80 LEU A C 1
ATOM 585 O O . LEU A 1 80 ? 9.417 4.124 -13.620 1.00 80.12 80 LEU A O 1
ATOM 589 N N . ALA A 1 81 ? 7.883 5.245 -12.421 1.00 79.38 81 ALA A N 1
ATOM 590 C CA . ALA A 1 81 ? 7.306 5.956 -13.554 1.00 79.38 81 ALA A CA 1
ATOM 591 C C . ALA A 1 81 ? 8.288 6.943 -14.214 1.00 79.38 81 ALA A C 1
ATOM 593 O O . ALA A 1 81 ? 8.200 7.163 -15.424 1.00 79.38 81 ALA A O 1
ATOM 594 N N . SER A 1 82 ? 9.218 7.542 -13.456 1.00 82.62 82 SER A N 1
ATOM 595 C CA . SER A 1 82 ? 10.258 8.416 -14.021 1.00 82.62 82 SER A CA 1
ATOM 596 C C . SER A 1 82 ? 11.430 7.648 -14.638 1.00 82.62 82 SER A C 1
ATOM 598 O O . SER A 1 82 ? 12.198 8.234 -15.402 1.00 82.62 82 SER A O 1
ATOM 600 N N . GLY A 1 83 ? 11.538 6.344 -14.364 1.00 77.25 83 GLY A N 1
ATOM 601 C CA . GLY A 1 83 ? 12.657 5.502 -14.784 1.00 77.25 83 GLY A CA 1
ATOM 602 C C . GLY A 1 83 ? 13.908 5.659 -13.914 1.00 77.25 83 GLY A C 1
ATOM 603 O O . GLY A 1 83 ? 14.957 5.139 -14.283 1.00 77.25 83 GLY A O 1
ATOM 604 N N . ASP A 1 84 ? 13.794 6.352 -12.777 1.00 76.12 84 ASP A N 1
ATOM 605 C CA . ASP A 1 84 ? 14.880 6.577 -11.812 1.00 76.12 84 ASP A CA 1
ATOM 606 C C . ASP A 1 84 ? 14.782 5.635 -10.601 1.00 76.12 84 ASP A C 1
ATOM 608 O O . ASP A 1 84 ? 15.424 5.857 -9.574 1.00 76.12 84 ASP A O 1
ATOM 612 N N . TRP A 1 85 ? 13.943 4.601 -10.686 1.00 73.12 85 TRP A N 1
ATOM 613 C CA . TRP A 1 85 ? 13.826 3.606 -9.631 1.00 73.12 85 TRP A CA 1
ATOM 614 C C . TRP A 1 85 ? 15.004 2.643 -9.674 1.00 73.12 85 TRP A C 1
ATOM 616 O O . TRP A 1 85 ? 15.117 1.809 -10.575 1.00 73.12 85 TRP A O 1
ATOM 626 N N . GLU A 1 86 ? 15.872 2.758 -8.677 1.00 67.00 86 GLU A N 1
ATOM 627 C CA . GLU A 1 86 ? 16.820 1.712 -8.330 1.00 67.00 86 GLU A CA 1
ATOM 628 C C . GLU A 1 86 ? 16.228 0.904 -7.173 1.00 67.00 86 GLU A C 1
ATOM 630 O O . GLU A 1 86 ? 15.965 1.479 -6.118 1.00 67.00 86 GLU A O 1
ATOM 635 N N . PRO A 1 87 ? 16.017 -0.413 -7.341 1.00 57.75 87 PRO A N 1
ATOM 636 C CA . PRO A 1 87 ? 15.730 -1.288 -6.218 1.00 57.75 87 PRO A CA 1
ATOM 637 C C . PRO A 1 87 ? 17.006 -1.420 -5.379 1.00 57.75 87 PRO A C 1
ATOM 639 O O . PRO A 1 87 ? 17.806 -2.334 -5.584 1.00 57.75 87 PRO A O 1
ATOM 642 N N . ASP A 1 88 ? 17.246 -0.468 -4.483 1.00 56.75 88 ASP A N 1
ATOM 643 C CA . ASP A 1 88 ? 18.215 -0.620 -3.404 1.00 56.75 88 ASP A CA 1
ATOM 644 C C . ASP A 1 88 ? 17.545 -1.280 -2.187 1.00 56.75 88 ASP A C 1
ATOM 646 O O . ASP A 1 88 ? 16.342 -1.164 -1.971 1.00 56.75 88 ASP A O 1
ATOM 650 N N . ASP A 1 89 ? 18.315 -2.016 -1.382 1.00 50.41 89 ASP A N 1
ATOM 651 C CA . ASP A 1 89 ? 17.802 -2.665 -0.159 1.00 50.41 89 ASP A CA 1
ATOM 652 C C . ASP A 1 89 ? 17.237 -1.641 0.862 1.00 50.41 89 ASP A C 1
ATOM 654 O O . ASP A 1 89 ? 16.534 -2.035 1.789 1.00 50.41 89 ASP A O 1
ATOM 658 N N . ASP A 1 90 ? 17.498 -0.340 0.666 1.00 51.78 90 ASP A N 1
ATOM 659 C CA . ASP A 1 90 ? 17.140 0.778 1.548 1.00 51.78 90 ASP A CA 1
ATOM 660 C C . ASP A 1 90 ? 15.950 1.641 1.042 1.00 51.78 90 ASP A C 1
ATOM 662 O O . ASP A 1 90 ? 15.538 2.577 1.741 1.00 51.78 90 ASP A O 1
ATOM 666 N N . SER A 1 91 ? 15.339 1.356 -0.121 1.00 58.25 91 SER A N 1
ATOM 667 C CA . SER A 1 91 ? 14.147 2.092 -0.593 1.00 58.25 91 SER A CA 1
ATOM 668 C C . SER A 1 91 ? 12.940 1.712 0.261 1.00 58.25 91 SER A C 1
ATOM 670 O O . SER A 1 91 ? 12.356 0.641 0.123 1.00 58.25 91 SER A O 1
ATOM 672 N N . CYS A 1 92 ? 12.625 2.568 1.240 1.00 54.03 92 CYS A N 1
ATOM 673 C CA . CYS A 1 92 ? 11.538 2.412 2.219 1.00 54.03 92 CYS A CA 1
ATOM 674 C C . CYS A 1 92 ? 11.454 1.037 2.943 1.00 54.03 92 CYS A C 1
ATOM 676 O O . CYS A 1 92 ? 10.471 0.783 3.636 1.00 54.03 92 CYS A O 1
ATOM 678 N N . GLU A 1 93 ? 12.501 0.207 2.831 1.00 57.81 93 GLU A N 1
ATOM 679 C CA . GLU A 1 93 ? 12.670 -1.206 3.211 1.00 57.81 93 GLU A CA 1
ATOM 680 C C . GLU A 1 93 ? 11.498 -2.136 2.827 1.00 57.81 93 GLU A C 1
ATOM 682 O O . GLU A 1 93 ? 10.609 -2.478 3.613 1.00 57.81 93 GLU A O 1
ATOM 687 N N . ALA A 1 94 ? 11.585 -2.590 1.573 1.00 68.12 94 ALA A N 1
ATOM 688 C CA . ALA A 1 94 ? 10.744 -3.548 0.863 1.00 68.12 94 ALA A CA 1
ATOM 689 C C . ALA A 1 94 ? 9.281 -3.110 0.716 1.00 68.12 94 ALA A C 1
ATOM 691 O O . ALA A 1 94 ? 8.422 -3.398 1.550 1.00 68.12 94 ALA A O 1
ATOM 692 N N . SER A 1 95 ? 8.961 -2.517 -0.436 1.00 79.00 95 SER A N 1
ATOM 693 C CA . SER A 1 95 ? 7.600 -2.182 -0.874 1.00 79.00 95 SER A CA 1
ATOM 694 C C . SER A 1 95 ? 6.603 -3.344 -0.662 1.00 79.00 95 SER A C 1
ATOM 696 O O . SER A 1 95 ? 5.440 -3.114 -0.330 1.00 79.00 95 SER A O 1
ATOM 698 N N . LEU A 1 96 ? 7.057 -4.607 -0.762 1.00 81.50 96 LEU A N 1
ATOM 699 C CA . LEU A 1 96 ? 6.264 -5.802 -0.424 1.00 81.50 96 LEU A CA 1
ATOM 700 C C . LEU A 1 96 ? 5.836 -5.847 1.060 1.00 81.50 96 LEU A C 1
ATOM 702 O O . LEU A 1 96 ? 4.673 -6.098 1.365 1.00 81.50 96 LEU A O 1
ATOM 706 N N . THR A 1 97 ? 6.732 -5.526 1.990 1.00 85.94 97 THR A N 1
ATOM 707 C CA . THR A 1 97 ? 6.422 -5.393 3.425 1.00 85.94 97 THR A CA 1
ATOM 708 C C . THR A 1 97 ? 5.424 -4.257 3.682 1.00 85.94 97 THR A C 1
ATOM 710 O O . THR A 1 97 ? 4.548 -4.356 4.551 1.00 85.94 97 THR A O 1
ATOM 713 N N . MET A 1 98 ? 5.505 -3.174 2.904 1.00 86.81 98 MET A N 1
ATOM 714 C CA . MET A 1 98 ? 4.588 -2.034 3.014 1.00 86.81 98 MET A CA 1
ATOM 715 C C . MET A 1 98 ? 3.163 -2.404 2.581 1.00 86.81 98 MET A C 1
ATOM 717 O O . MET A 1 98 ? 2.203 -2.105 3.300 1.00 86.81 98 MET A O 1
ATOM 721 N N . VAL A 1 99 ? 2.995 -3.127 1.466 1.00 89.25 99 VAL A N 1
ATOM 722 C CA . VAL A 1 99 ? 1.665 -3.622 1.057 1.00 89.25 99 VAL A CA 1
ATOM 723 C C . VAL A 1 99 ? 1.106 -4.672 2.024 1.00 89.25 99 VAL A C 1
ATOM 725 O O . VAL A 1 99 ? -0.102 -4.692 2.270 1.00 89.25 99 VAL A O 1
ATOM 728 N N . GLU A 1 100 ? 1.949 -5.492 2.658 1.00 89.00 100 GLU A N 1
ATOM 729 C CA . GLU A 1 100 ? 1.517 -6.418 3.718 1.00 89.00 100 GLU A CA 1
ATOM 730 C C . GLU A 1 100 ? 1.048 -5.694 4.988 1.00 89.00 100 GLU A C 1
ATOM 732 O O . GLU A 1 100 ? 0.031 -6.073 5.587 1.00 89.00 100 GLU A O 1
ATOM 737 N N . THR A 1 101 ? 1.734 -4.615 5.370 1.00 89.12 101 THR A N 1
ATOM 738 C CA . THR A 1 101 ? 1.325 -3.736 6.477 1.00 89.12 101 THR A CA 1
ATOM 739 C C . THR A 1 101 ? -0.065 -3.156 6.212 1.00 89.12 101 THR A C 1
ATOM 741 O O . THR A 1 101 ? -0.950 -3.221 7.071 1.00 89.12 101 THR A O 1
ATOM 744 N N . LEU A 1 102 ? -0.302 -2.678 4.986 1.00 90.62 102 LEU A N 1
ATOM 745 C CA . LEU A 1 102 ? -1.601 -2.158 4.557 1.00 90.62 102 LEU A CA 1
ATOM 746 C C . LEU A 1 102 ? -2.689 -3.226 4.571 1.00 90.62 102 LEU A C 1
ATOM 748 O O . LEU A 1 102 ? -3.765 -3.001 5.127 1.00 90.62 102 LEU A O 1
ATOM 752 N N . ARG A 1 103 ? -2.404 -4.414 4.024 1.00 92.50 103 ARG A N 1
ATOM 753 C CA . ARG A 1 103 ? -3.331 -5.553 4.046 1.00 92.50 103 ARG A CA 1
ATOM 754 C C . ARG A 1 103 ? -3.766 -5.886 5.469 1.00 92.50 103 ARG A C 1
ATOM 756 O O . ARG A 1 103 ? -4.953 -6.086 5.729 1.00 92.50 103 ARG A O 1
ATOM 763 N N . THR A 1 104 ? -2.801 -5.958 6.381 1.00 90.62 104 THR A N 1
ATOM 764 C CA . THR A 1 104 ? -3.029 -6.312 7.783 1.00 90.62 104 THR A CA 1
ATOM 765 C C . THR A 1 104 ? -3.899 -5.268 8.470 1.00 90.62 104 THR A C 1
ATOM 767 O O . THR A 1 104 ? -4.912 -5.623 9.076 1.00 90.62 104 THR A O 1
ATOM 770 N N . PHE A 1 105 ? -3.563 -3.985 8.308 1.00 90.31 105 PHE A N 1
ATOM 771 C CA . PHE A 1 105 ? -4.343 -2.882 8.862 1.00 90.31 105 PHE A CA 1
ATOM 772 C C . PHE A 1 105 ? -5.788 -2.895 8.346 1.00 90.31 105 PHE A C 1
ATOM 774 O O . PHE A 1 105 ? -6.732 -2.929 9.136 1.00 90.31 105 PHE A O 1
ATOM 781 N N . ILE A 1 106 ? -5.980 -2.942 7.024 1.00 89.19 106 ILE A N 1
ATOM 782 C CA . ILE A 1 106 ? -7.313 -2.902 6.408 1.00 89.19 106 ILE A CA 1
ATOM 783 C C . ILE A 1 106 ? -8.154 -4.100 6.868 1.00 89.19 106 ILE A C 1
ATOM 785 O O . ILE A 1 106 ? -9.329 -3.937 7.198 1.00 89.19 106 ILE A O 1
ATOM 789 N N . ASN A 1 107 ? -7.576 -5.297 6.973 1.00 87.44 107 ASN A N 1
ATOM 790 C CA . ASN A 1 107 ? -8.304 -6.459 7.482 1.00 87.44 107 ASN A CA 1
ATOM 791 C C . ASN A 1 107 ? -8.708 -6.310 8.956 1.00 87.44 107 ASN A C 1
ATOM 793 O O . ASN A 1 107 ? -9.852 -6.620 9.289 1.00 87.44 107 ASN A O 1
ATOM 797 N N . ALA A 1 108 ? -7.831 -5.768 9.806 1.00 83.81 108 ALA A N 1
ATOM 798 C CA . ALA A 1 108 ? -8.092 -5.567 11.233 1.00 83.81 108 ALA A CA 1
ATOM 799 C C . ALA A 1 108 ? -9.198 -4.534 11.526 1.00 83.81 108 ALA A C 1
ATOM 801 O O . ALA A 1 108 ? -9.832 -4.592 12.583 1.00 83.81 108 ALA A O 1
ATOM 802 N N . THR A 1 109 ? -9.487 -3.625 10.588 1.00 74.50 109 THR A N 1
ATOM 803 C CA . THR A 1 109 ? -10.568 -2.631 10.746 1.00 74.50 109 THR A CA 1
ATOM 804 C C . THR A 1 109 ? -11.989 -3.220 10.777 1.00 74.50 109 THR A C 1
ATOM 806 O O . THR A 1 109 ? -12.914 -2.483 11.090 1.00 74.50 109 THR A O 1
ATOM 809 N N . ASP A 1 110 ? -12.188 -4.525 10.514 1.00 59.22 110 ASP A N 1
ATOM 810 C CA . ASP A 1 110 ? -13.498 -5.205 10.691 1.00 59.22 110 ASP A CA 1
ATOM 811 C C . ASP A 1 110 ? -13.762 -5.696 12.126 1.00 59.22 110 ASP A C 1
ATOM 813 O O . ASP A 1 110 ? -14.880 -6.092 12.450 1.00 59.22 110 ASP A O 1
ATOM 817 N N . THR A 1 111 ? -12.736 -5.743 12.978 1.00 48.84 111 THR A N 1
ATOM 818 C CA . THR A 1 111 ? -12.808 -6.410 14.292 1.00 48.84 111 THR A CA 1
ATOM 819 C C . THR A 1 111 ? -13.059 -5.483 15.487 1.00 48.84 111 THR A C 1
ATOM 821 O O . THR A 1 111 ? -13.126 -5.981 16.609 1.00 48.84 111 THR A O 1
ATOM 824 N N . ASN A 1 112 ? -13.230 -4.174 15.271 1.00 41.75 112 ASN A N 1
ATOM 825 C CA . ASN A 1 112 ? -13.559 -3.176 16.305 1.00 41.75 112 ASN A CA 1
ATOM 826 C C . ASN A 1 112 ? -14.866 -2.450 15.979 1.00 41.75 112 ASN A C 1
ATOM 828 O O . ASN A 1 112 ? -15.589 -2.103 16.940 1.00 41.75 112 ASN A O 1
#

pLDDT: mean 80.26, std 12.23, range [41.75, 92.5]

Foldseek 3Di:
DPPVLVVLLVLLLLLLVLLLVQLVCVVVVNRPAPPPPDDHNLVSLVSQLCNLPVDPDDPDPLSVLLNLLSVLSNVQSVCVVVVNHDPDCPSSRRNNVSSVSNNVSSVCVVVD

Secondary structure (DSSP, 8-state):
-HHHHHHHHHHHHHHHHHHHHHHHHHHHT----TTSSS--HHHHHHHHHHHHHHS-----HHHHHHHHHHHHHHHHHHHHHHT-----TTSTT-HHHHHHHHHHHHHHTT--